Protein AF-A0A4U8UFW4-F1 (afdb_monomer)

Secondary structure (DSSP, 8-state):
-EES-HHHHHHHHHHHT---EEE-TT-S----TT-TTGGGSEEES-HHHHHHHHHHHHH--SPPHHHHHHHHHHHHT--

Solvent-accessible surface area (backbone atoms only — not 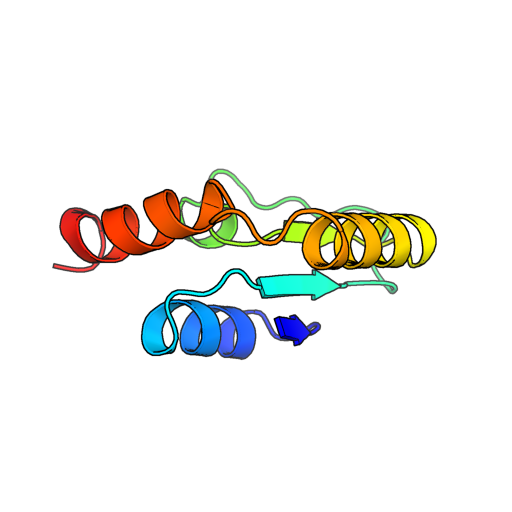comparable to full-atom values): 4752 Å² total; per-residue (Å²): 90,81,43,70,51,64,70,60,40,48,51,49,24,69,75,69,63,42,58,24,37,39,46,42,68,92,46,94,76,86,86,67,79,90,41,70,74,59,69,50,46,46,77,42,46,45,71,71,56,48,52,51,54,51,49,50,48,71,76,50,75,62,84,54,78,46,39,58,50,49,54,46,44,60,67,71,76,73,112

Sequence (79 aa):
MVTDAANTALSFSLFYQQPSIIHLPAFSNIELGGDKLYSLFSFTTSFKELQTEITQILENPTPPPKKEKIANFLQEDLL

Radius of gyration: 12.61 Å; Cα contacts (8 Å, |Δi|>4): 88; chains: 1; bounding box: 37×18×30 Å

Organism: NCBI:txid135569

Mean predicted aligned error: 5.64 Å

Structure (mmCIF, N/CA/C/O backbone):
data_AF-A0A4U8UFW4-F1
#
_entry.id   AF-A0A4U8UFW4-F1
#
loop_
_atom_site.group_PDB
_atom_site.id
_atom_site.type_symbol
_atom_site.label_atom_id
_atom_site.label_alt_id
_atom_site.label_comp_id
_atom_site.label_asym_id
_atom_site.label_entity_id
_atom_site.label_seq_id
_atom_site.pdbx_PDB_ins_code
_atom_site.Cartn_x
_atom_site.Cartn_y
_atom_site.Cartn_z
_atom_site.occupancy
_atom_site.B_iso_or_equiv
_atom_site.auth_seq_id
_atom_site.auth_comp_id
_atom_site.auth_asym_id
_atom_site.auth_atom_id
_atom_site.pdbx_PDB_model_num
ATOM 1 N N . MET A 1 1 ? -3.230 -2.246 4.420 1.00 90.06 1 MET A N 1
ATOM 2 C CA . MET A 1 1 ? -2.615 -3.436 3.776 1.00 90.06 1 MET A CA 1
ATOM 3 C C . MET A 1 1 ? -1.534 -2.979 2.804 1.00 90.06 1 MET A C 1
ATOM 5 O O . MET A 1 1 ? -1.684 -1.894 2.261 1.00 90.06 1 MET A O 1
ATOM 9 N N . VAL A 1 2 ? -0.477 -3.767 2.584 1.00 93.19 2 VAL A N 1
ATOM 10 C CA . VAL A 1 2 ? 0.513 -3.523 1.515 1.00 93.19 2 VAL A CA 1
ATOM 11 C C . VAL A 1 2 ? 0.355 -4.612 0.457 1.00 93.19 2 VAL A C 1
ATOM 13 O O . VAL A 1 2 ? 0.283 -5.786 0.812 1.00 93.19 2 VAL A O 1
ATOM 16 N N . THR A 1 3 ? 0.256 -4.243 -0.817 1.00 94.44 3 THR A N 1
ATOM 17 C CA . THR A 1 3 ? 0.111 -5.189 -1.939 1.00 94.44 3 THR A CA 1
ATOM 18 C C . THR A 1 3 ? 0.563 -4.538 -3.247 1.00 94.44 3 THR A C 1
ATOM 20 O O . THR A 1 3 ? 0.709 -3.327 -3.303 1.00 94.44 3 THR A O 1
ATOM 23 N N . ASP A 1 4 ? 0.772 -5.311 -4.300 1.00 92.06 4 ASP A N 1
ATOM 24 C CA . ASP A 1 4 ? 0.936 -4.852 -5.685 1.00 92.06 4 ASP A CA 1
ATOM 25 C C . ASP A 1 4 ? -0.370 -4.974 -6.500 1.00 92.06 4 ASP A C 1
ATOM 27 O O . ASP A 1 4 ? -0.505 -4.385 -7.572 1.00 92.06 4 ASP A O 1
ATOM 31 N N . ALA A 1 5 ? -1.369 -5.696 -5.980 1.00 91.56 5 ALA A N 1
ATOM 32 C CA . ALA A 1 5 ? -2.631 -5.970 -6.654 1.00 91.56 5 ALA A CA 1
ATOM 33 C C . ALA A 1 5 ? -3.710 -4.926 -6.312 1.00 91.56 5 ALA A C 1
ATOM 35 O O . ALA A 1 5 ? -4.327 -4.961 -5.243 1.00 91.56 5 ALA A O 1
ATOM 36 N N . ALA A 1 6 ? -4.002 -4.030 -7.261 1.00 87.94 6 ALA A N 1
ATOM 37 C CA . ALA A 1 6 ? -4.956 -2.931 -7.075 1.00 87.94 6 ALA A CA 1
ATOM 38 C C . ALA A 1 6 ? -6.381 -3.392 -6.705 1.00 87.94 6 ALA A C 1
ATOM 40 O O . ALA A 1 6 ? -7.001 -2.809 -5.820 1.00 87.94 6 ALA A O 1
ATOM 41 N N . ASN A 1 7 ? -6.892 -4.473 -7.304 1.00 89.62 7 ASN A N 1
ATOM 42 C CA . ASN A 1 7 ? -8.239 -4.980 -6.992 1.00 89.62 7 ASN A CA 1
ATOM 43 C C . ASN A 1 7 ? -8.341 -5.540 -5.566 1.00 89.62 7 ASN A C 1
ATOM 45 O O . ASN A 1 7 ? -9.360 -5.369 -4.891 1.00 89.62 7 ASN A O 1
ATOM 49 N N . THR A 1 8 ? -7.272 -6.180 -5.088 1.00 92.56 8 THR A N 1
ATOM 50 C CA . THR A 1 8 ? -7.174 -6.655 -3.705 1.00 92.56 8 THR A CA 1
ATOM 51 C C . THR A 1 8 ? -7.117 -5.466 -2.753 1.00 92.56 8 THR A C 1
ATOM 53 O O . THR A 1 8 ? -7.852 -5.442 -1.767 1.00 92.56 8 THR A O 1
ATOM 56 N N . ALA A 1 9 ? -6.304 -4.451 -3.077 1.00 91.38 9 ALA A N 1
ATOM 57 C CA . ALA A 1 9 ? -6.227 -3.194 -2.334 1.00 91.38 9 ALA A CA 1
ATOM 58 C C . ALA A 1 9 ? -7.591 -2.509 -2.227 1.00 91.38 9 ALA A C 1
ATOM 60 O O . ALA A 1 9 ? -7.995 -2.132 -1.130 1.00 91.38 9 ALA A O 1
ATOM 61 N N . LEU A 1 10 ? -8.319 -2.399 -3.340 1.00 88.56 10 LEU A N 1
ATOM 62 C CA . LEU A 1 10 ? -9.653 -1.811 -3.381 1.00 88.56 10 LEU A CA 1
ATOM 63 C C . LEU A 1 10 ? -10.622 -2.578 -2.487 1.00 88.56 10 LEU A C 1
ATOM 65 O O . LEU A 1 10 ? -11.226 -1.990 -1.597 1.00 88.56 10 LEU A O 1
ATOM 69 N N . SER A 1 11 ? -10.722 -3.893 -2.683 1.00 89.44 11 SER A N 1
ATOM 70 C CA . SER A 1 11 ? -11.632 -4.739 -1.908 1.00 89.44 11 SER A CA 1
ATOM 71 C C . SER A 1 11 ? -11.345 -4.617 -0.413 1.00 89.44 11 SER A C 1
ATOM 73 O O . SER A 1 11 ? -12.247 -4.335 0.370 1.00 89.44 11 SER A O 1
ATOM 75 N N . PHE A 1 12 ? -10.078 -4.739 -0.009 1.00 90.81 12 PHE A N 1
ATOM 76 C CA . PHE A 1 12 ? -9.676 -4.568 1.386 1.00 90.81 12 PHE A CA 1
ATOM 77 C C . PHE A 1 12 ? -10.070 -3.191 1.929 1.00 90.81 12 PHE A C 1
ATOM 79 O O . PHE A 1 12 ? -10.651 -3.103 3.012 1.00 90.81 12 PHE A O 1
ATOM 86 N N . SER A 1 13 ? -9.779 -2.125 1.178 1.00 87.50 13 SER A N 1
ATOM 87 C CA . SER A 1 13 ? -10.075 -0.762 1.609 1.00 87.50 13 SER A CA 1
ATOM 88 C C . SER A 1 13 ? -11.572 -0.530 1.803 1.00 87.50 13 SER A C 1
ATOM 90 O O . SER A 1 13 ? -11.958 0.053 2.815 1.00 87.50 13 SER A O 1
ATOM 92 N N . LEU A 1 14 ? -12.412 -1.036 0.896 1.00 86.62 14 LEU A N 1
ATOM 93 C CA . LEU A 1 14 ? -13.870 -0.903 0.978 1.00 86.62 14 LEU A CA 1
ATOM 94 C C . LEU A 1 14 ? -14.471 -1.750 2.111 1.00 86.62 14 LEU A C 1
ATOM 96 O O . LEU A 1 14 ? -15.304 -1.255 2.867 1.00 86.62 14 LEU A O 1
ATOM 100 N N . PHE A 1 15 ? -14.040 -3.007 2.269 1.00 87.75 15 PHE A N 1
ATOM 101 C CA . PHE A 1 15 ? -14.589 -3.903 3.295 1.00 87.75 15 PHE A CA 1
ATOM 102 C C . PHE A 1 15 ? -14.183 -3.502 4.713 1.00 87.75 15 PHE A C 1
ATOM 104 O O . PHE A 1 15 ? -15.008 -3.531 5.624 1.00 87.75 15 PHE A O 1
ATOM 111 N N . TYR A 1 16 ? -12.916 -3.136 4.917 1.00 87.31 16 TYR A N 1
ATOM 112 C CA . TYR A 1 16 ? -12.379 -2.870 6.253 1.00 87.31 16 TYR A CA 1
ATOM 113 C C . TYR A 1 16 ? -12.324 -1.385 6.613 1.00 87.31 16 TYR A C 1
ATOM 115 O O . TYR A 1 16 ? -11.989 -1.057 7.754 1.00 87.31 16 TYR A O 1
ATOM 123 N N . GLN A 1 17 ? -12.637 -0.484 5.673 1.00 83.69 17 GLN A N 1
ATOM 124 C CA . GLN A 1 17 ? -12.531 0.968 5.866 1.00 83.69 17 GLN A CA 1
ATOM 125 C C . GLN A 1 17 ? -11.115 1.382 6.312 1.00 83.69 17 GLN A C 1
ATOM 127 O O . GLN A 1 17 ? -10.923 2.215 7.201 1.00 83.69 17 GLN A O 1
ATOM 132 N N . GLN A 1 18 ? -10.094 0.740 5.740 1.00 84.31 18 GLN A N 1
ATOM 133 C CA . GLN A 1 18 ? -8.683 0.988 6.049 1.00 84.31 18 GLN A CA 1
ATOM 134 C C . GLN A 1 18 ? -7.916 1.321 4.770 1.00 84.31 18 GLN A C 1
ATOM 136 O O . GLN A 1 18 ? -8.199 0.740 3.729 1.00 84.31 18 GLN A O 1
ATOM 141 N N . PRO A 1 19 ? -6.899 2.194 4.817 1.00 82.88 19 PRO A N 1
ATOM 142 C CA . PRO A 1 19 ? -6.090 2.469 3.640 1.00 8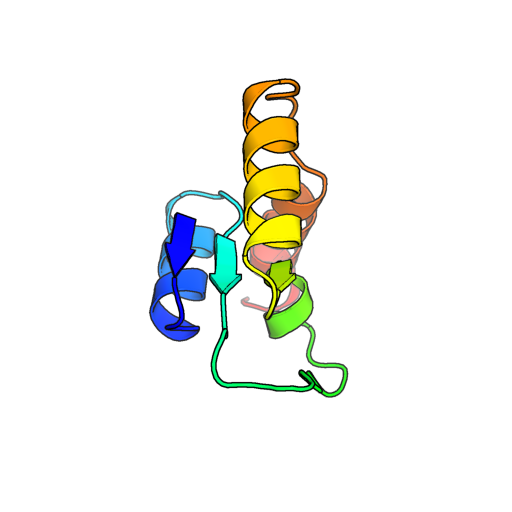2.88 19 PRO A CA 1
ATOM 143 C C . PRO A 1 19 ? -5.230 1.267 3.225 1.00 82.88 19 PRO A C 1
ATOM 145 O O . PRO A 1 19 ? -4.816 0.423 4.036 1.00 82.88 19 PRO A O 1
ATOM 148 N N . SER A 1 20 ? -4.894 1.255 1.938 1.00 90.00 20 SER A N 1
ATOM 149 C CA . SER A 1 20 ? -3.940 0.322 1.346 1.00 90.00 20 SER A CA 1
ATOM 150 C C . SER A 1 20 ? -2.798 1.075 0.666 1.00 90.00 20 SER A C 1
ATOM 152 O O . SER A 1 20 ? -3.007 2.139 0.078 1.00 90.00 20 SER A O 1
ATOM 154 N N . ILE A 1 21 ? -1.596 0.510 0.757 1.00 91.69 21 ILE A N 1
ATOM 155 C CA . ILE A 1 21 ? -0.399 0.969 0.057 1.00 91.69 21 ILE A CA 1
ATOM 156 C C . ILE A 1 21 ? -0.155 -0.001 -1.097 1.00 91.69 21 ILE A C 1
ATOM 158 O O . ILE A 1 21 ? 0.002 -1.205 -0.878 1.00 91.69 21 ILE A O 1
ATOM 162 N N . ILE A 1 22 ? -0.145 0.529 -2.314 1.00 93.00 22 ILE A N 1
ATOM 163 C CA . ILE A 1 22 ? 0.195 -0.198 -3.528 1.00 93.00 22 ILE A CA 1
ATOM 164 C C . ILE A 1 22 ? 1.701 -0.038 -3.769 1.00 93.00 22 ILE A C 1
ATOM 166 O O . ILE A 1 22 ? 2.178 1.052 -4.089 1.00 93.00 22 ILE A O 1
ATOM 170 N N . HIS A 1 23 ? 2.461 -1.115 -3.573 1.00 94.50 23 HIS A N 1
ATOM 171 C CA . HIS A 1 23 ? 3.909 -1.121 -3.753 1.00 94.50 23 HIS A CA 1
ATOM 172 C C . HIS A 1 23 ? 4.293 -1.778 -5.082 1.00 94.50 23 HIS A C 1
ATOM 174 O O . HIS A 1 23 ? 4.028 -2.958 -5.292 1.00 94.50 23 HIS A O 1
ATOM 180 N N . LEU A 1 24 ? 4.931 -1.014 -5.972 1.00 93.25 24 LEU A N 1
ATOM 181 C CA . LEU A 1 24 ? 5.251 -1.425 -7.343 1.00 93.25 24 LEU A CA 1
ATOM 182 C C . LEU A 1 24 ? 6.759 -1.280 -7.625 1.00 93.25 24 LEU A C 1
ATOM 184 O O . LEU A 1 24 ? 7.162 -0.393 -8.375 1.00 93.25 24 LEU A O 1
ATOM 188 N N . PRO A 1 25 ? 7.623 -2.133 -7.046 1.00 91.69 25 PRO A N 1
ATOM 189 C CA . PRO A 1 25 ? 9.080 -1.957 -7.105 1.00 91.69 25 PRO A CA 1
ATOM 190 C C . PRO A 1 25 ? 9.684 -2.143 -8.504 1.00 91.69 25 PRO A C 1
ATOM 192 O O . PRO A 1 25 ? 10.801 -1.704 -8.757 1.00 91.69 25 PRO A O 1
ATOM 195 N N . ALA A 1 26 ? 8.958 -2.792 -9.419 1.00 90.94 26 ALA A N 1
ATOM 196 C CA . ALA A 1 26 ? 9.382 -2.976 -10.806 1.00 90.94 26 ALA A CA 1
ATOM 197 C C . ALA A 1 26 ? 9.128 -1.743 -11.697 1.00 90.94 26 ALA A C 1
ATOM 199 O O . ALA A 1 26 ? 9.552 -1.726 -12.851 1.00 90.94 26 ALA A O 1
ATOM 200 N N . PHE A 1 27 ? 8.429 -0.725 -11.186 1.00 88.19 27 PHE A N 1
ATOM 201 C CA . PHE A 1 27 ? 8.060 0.472 -11.935 1.00 88.19 27 PHE A CA 1
ATOM 202 C C . PHE A 1 27 ? 8.977 1.639 -11.568 1.00 88.19 27 PHE A C 1
ATOM 204 O O . PHE A 1 27 ? 9.347 1.822 -10.411 1.00 88.19 27 PHE A O 1
ATOM 211 N N . SER A 1 28 ? 9.330 2.457 -12.559 1.00 82.38 28 SER A N 1
ATOM 212 C CA . SER A 1 28 ? 10.118 3.678 -12.357 1.00 82.38 28 SER A CA 1
ATOM 213 C C . SER A 1 28 ? 9.247 4.905 -12.081 1.00 82.38 28 SER A C 1
ATOM 215 O O . SER A 1 28 ? 9.673 5.801 -11.358 1.00 82.38 28 SER A O 1
ATOM 217 N N . ASN A 1 29 ? 8.031 4.938 -12.630 1.00 79.69 29 ASN A N 1
ATOM 218 C CA . ASN A 1 29 ? 7.034 5.979 -12.404 1.00 79.69 29 ASN A CA 1
ATOM 219 C C . ASN A 1 29 ? 5.622 5.372 -12.427 1.00 79.69 29 ASN A C 1
ATOM 221 O O . ASN A 1 29 ? 5.398 4.347 -13.073 1.00 79.69 29 ASN A O 1
ATOM 225 N N . ILE A 1 30 ? 4.680 6.008 -11.730 1.00 78.62 30 ILE A N 1
ATOM 226 C CA . ILE A 1 30 ? 3.276 5.596 -11.665 1.00 78.62 30 ILE A CA 1
ATOM 227 C C . ILE A 1 30 ? 2.415 6.792 -12.083 1.00 78.62 30 ILE A C 1
ATOM 229 O O . ILE A 1 30 ? 2.294 7.770 -11.348 1.00 78.62 30 ILE A O 1
ATOM 233 N N . GLU A 1 31 ? 1.791 6.706 -13.257 1.00 79.75 31 GLU A N 1
ATOM 234 C CA . GLU A 1 31 ? 0.838 7.707 -13.743 1.00 79.75 31 GLU A CA 1
ATOM 235 C C . GLU A 1 31 ? -0.589 7.183 -13.578 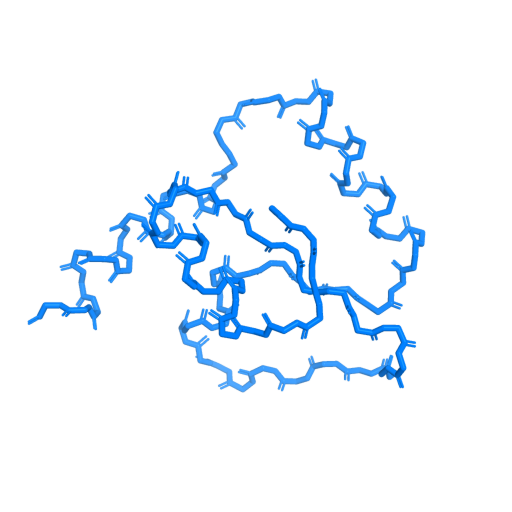1.00 79.75 31 GLU A C 1
ATOM 237 O O . GLU A 1 31 ? -1.016 6.260 -14.265 1.00 79.75 31 GLU A O 1
ATOM 242 N N . LEU A 1 32 ? -1.331 7.771 -12.639 1.00 74.88 32 LEU A N 1
ATOM 243 C CA . LEU A 1 32 ? -2.669 7.309 -12.242 1.00 74.88 32 LEU A CA 1
ATOM 244 C C . LEU A 1 32 ? -3.807 8.069 -12.936 1.00 74.88 32 LEU A C 1
ATOM 246 O O . LEU A 1 32 ? -4.966 7.882 -12.585 1.00 74.88 32 LEU A O 1
ATOM 250 N N . GLY A 1 33 ? -3.474 8.951 -13.884 1.00 67.56 33 GLY A N 1
ATOM 251 C CA . GLY A 1 33 ? -4.421 9.610 -14.783 1.00 67.56 33 GLY A CA 1
ATOM 252 C C . GLY A 1 33 ? -5.716 10.094 -14.127 1.00 67.56 33 GLY A C 1
ATOM 253 O O . GLY A 1 33 ? -6.769 9.605 -14.489 1.00 67.56 33 GLY A O 1
ATOM 254 N N . GLY A 1 34 ? -5.659 11.017 -13.160 1.00 68.62 34 GLY A N 1
ATOM 255 C CA . GLY A 1 34 ? -6.833 11.723 -12.607 1.00 68.62 34 GLY A CA 1
ATOM 256 C C . GLY A 1 34 ? -7.972 10.872 -12.017 1.00 68.62 34 GLY A C 1
ATOM 257 O O . GLY A 1 34 ? -8.985 11.439 -11.611 1.00 68.62 34 GLY A O 1
ATOM 258 N N . ASP A 1 35 ? -7.834 9.549 -11.963 1.00 77.25 35 ASP A N 1
ATOM 259 C CA . ASP A 1 35 ? -8.903 8.649 -11.556 1.00 77.25 35 ASP A CA 1
ATOM 260 C C . ASP A 1 35 ? -9.130 8.761 -10.044 1.00 77.25 35 ASP A C 1
ATOM 262 O O . AS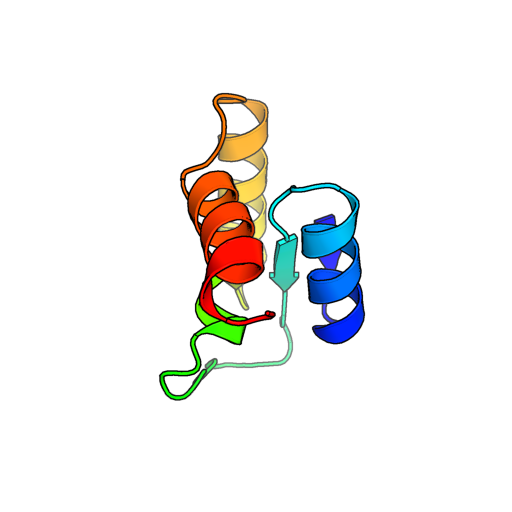P A 1 35 ? -8.218 8.573 -9.224 1.00 77.25 35 ASP A O 1
ATOM 266 N N . LYS A 1 36 ? -10.375 9.063 -9.668 1.00 75.25 36 LYS A N 1
ATOM 267 C CA . LYS A 1 36 ? -10.786 9.154 -8.267 1.00 75.25 36 LYS A CA 1
ATOM 268 C C . LYS A 1 36 ? -10.551 7.841 -7.522 1.00 75.25 36 LYS A C 1
ATOM 270 O O . LYS A 1 36 ? -10.192 7.890 -6.345 1.00 75.25 36 LYS A O 1
ATOM 275 N N . LEU A 1 37 ? -10.681 6.692 -8.187 1.00 77.62 37 LEU A N 1
ATOM 276 C CA . LEU A 1 37 ? -10.472 5.377 -7.581 1.00 77.62 37 LEU A CA 1
ATOM 277 C C . LEU A 1 37 ? -9.039 5.235 -7.057 1.00 77.62 37 LEU A C 1
ATOM 279 O O . LEU A 1 37 ? -8.821 4.805 -5.924 1.00 77.62 37 LEU A O 1
ATOM 283 N N . TYR A 1 38 ? -8.048 5.654 -7.846 1.00 77.19 38 TYR A N 1
ATOM 284 C CA . TYR A 1 38 ? -6.649 5.574 -7.434 1.00 77.19 38 TYR A CA 1
ATOM 285 C C . TYR A 1 38 ? -6.307 6.569 -6.319 1.00 77.19 38 TYR A C 1
ATOM 287 O O . TYR A 1 38 ? -5.393 6.320 -5.536 1.00 77.19 38 TYR A O 1
ATOM 295 N N . SER A 1 39 ? -7.081 7.645 -6.149 1.00 78.94 39 SER A N 1
ATOM 296 C CA . SER A 1 39 ? -6.891 8.590 -5.037 1.00 78.94 39 SER A CA 1
ATOM 297 C C . SER A 1 39 ? -7.108 7.973 -3.641 1.00 78.94 39 SER A C 1
ATOM 299 O O . SER A 1 39 ? -6.690 8.561 -2.634 1.00 78.94 39 SER A O 1
ATOM 301 N N . LEU A 1 40 ? -7.720 6.782 -3.576 1.00 80.56 40 LEU A N 1
ATOM 302 C CA . LEU A 1 40 ? -7.949 6.011 -2.350 1.00 80.56 40 LEU A CA 1
ATOM 303 C C . LEU A 1 40 ? -6.687 5.319 -1.820 1.00 80.56 40 LEU A C 1
ATOM 305 O O . LEU A 1 40 ? -6.629 4.960 -0.640 1.00 80.56 40 LEU A O 1
ATOM 309 N N . PHE A 1 41 ? -5.670 5.133 -2.661 1.00 85.81 41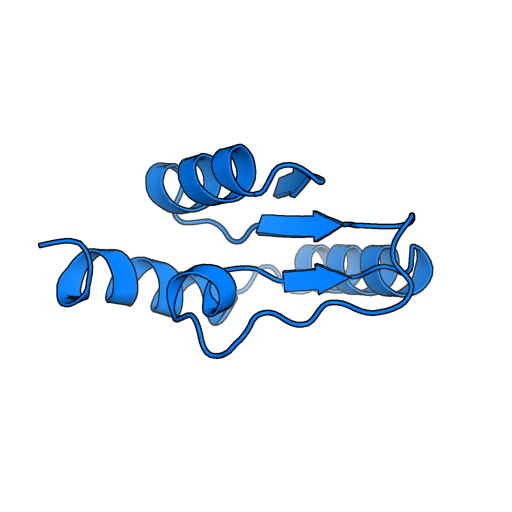 PHE A N 1
ATOM 310 C CA . PHE A 1 41 ? -4.471 4.374 -2.312 1.00 85.81 41 PHE A CA 1
ATOM 311 C C . PHE A 1 41 ? -3.263 5.281 -2.065 1.00 85.81 41 PHE A C 1
ATOM 313 O O . PHE A 1 41 ? -3.219 6.451 -2.456 1.00 85.81 41 PHE A O 1
ATOM 320 N N . SER A 1 42 ? -2.272 4.770 -1.339 1.00 88.12 42 SER A N 1
ATOM 321 C CA . SER A 1 42 ? -0.888 5.256 -1.457 1.00 88.12 42 SER A CA 1
ATOM 322 C C . SER A 1 42 ? -0.189 4.440 -2.527 1.00 88.12 42 SER A C 1
ATOM 324 O O . SER A 1 42 ? -0.469 3.252 -2.651 1.00 88.12 42 SER A O 1
ATOM 326 N N . PHE A 1 43 ? 0.738 5.048 -3.255 1.00 89.00 43 PHE A N 1
ATOM 327 C CA . PHE A 1 43 ? 1.574 4.341 -4.214 1.00 89.00 43 PHE A CA 1
ATOM 328 C C . PHE A 1 43 ? 3.032 4.621 -3.906 1.00 89.00 43 PHE A C 1
ATOM 330 O O . PHE A 1 43 ? 3.397 5.765 -3.647 1.00 89.00 43 PHE A O 1
ATOM 337 N N . THR A 1 44 ? 3.863 3.588 -3.964 1.00 91.19 44 THR A N 1
ATOM 338 C CA . THR A 1 44 ? 5.311 3.763 -3.887 1.00 91.19 44 THR A CA 1
ATOM 339 C C . THR A 1 44 ? 6.031 2.683 -4.675 1.00 91.19 44 THR A C 1
ATOM 341 O O . THR A 1 44 ? 5.667 1.507 -4.650 1.00 91.19 44 THR A O 1
ATOM 344 N N . THR A 1 45 ? 7.089 3.075 -5.368 1.00 93.25 45 THR A N 1
ATOM 345 C CA . THR A 1 45 ? 8.022 2.157 -6.031 1.00 93.25 45 THR A CA 1
ATOM 346 C C . THR A 1 45 ? 9.242 1.869 -5.147 1.00 93.25 45 THR A C 1
ATOM 348 O O . THR A 1 45 ? 9.995 0.933 -5.401 1.00 93.25 45 THR A O 1
ATOM 351 N N . SER A 1 46 ? 9.429 2.624 -4.058 1.00 93.25 46 SER A N 1
ATOM 352 C CA . SER A 1 46 ? 10.626 2.608 -3.218 1.00 93.25 46 SER A CA 1
ATOM 353 C C . SER A 1 46 ? 10.393 1.887 -1.894 1.00 93.25 46 SER A C 1
ATOM 355 O O . SER A 1 46 ? 9.536 2.262 -1.096 1.00 93.25 46 SER A O 1
ATOM 357 N N . PHE A 1 47 ? 11.236 0.897 -1.590 1.00 92.56 47 PHE A N 1
ATOM 358 C CA . PHE A 1 47 ? 11.222 0.231 -0.281 1.00 92.56 47 PHE A CA 1
ATOM 359 C C . PHE A 1 47 ? 11.501 1.191 0.882 1.00 92.56 47 PHE A C 1
ATOM 361 O O . PHE A 1 47 ? 10.951 1.023 1.969 1.00 92.56 47 PHE A O 1
ATOM 368 N N . LYS A 1 48 ? 12.333 2.215 0.663 1.00 94.62 48 LYS A N 1
ATOM 369 C CA . LYS A 1 48 ? 12.658 3.213 1.691 1.00 94.62 48 LYS A CA 1
ATOM 370 C C . LYS A 1 48 ? 11.440 4.070 2.044 1.00 94.62 48 LYS A C 1
ATOM 372 O O . LYS A 1 48 ? 11.201 4.359 3.216 1.00 94.62 48 LYS A O 1
ATOM 377 N N . GLU A 1 49 ? 10.681 4.481 1.034 1.00 92.31 49 GLU A N 1
ATOM 378 C CA . GLU A 1 49 ? 9.439 5.233 1.227 1.00 92.31 49 GLU A CA 1
ATOM 379 C C . GLU A 1 49 ? 8.381 4.360 1.893 1.00 92.31 49 GLU A C 1
ATOM 381 O O . GLU A 1 49 ? 7.793 4.784 2.884 1.00 92.31 49 GLU A O 1
ATOM 386 N N . LEU A 1 50 ? 8.226 3.113 1.432 1.00 92.75 50 LEU A N 1
ATOM 387 C CA . LEU A 1 50 ? 7.325 2.140 2.046 1.00 92.75 50 LEU A CA 1
ATOM 388 C C . LEU A 1 50 ? 7.618 1.954 3.540 1.00 92.75 50 LEU A C 1
ATOM 390 O O . LEU A 1 50 ? 6.704 2.010 4.359 1.00 92.75 50 LEU A O 1
ATOM 394 N N . GLN A 1 51 ? 8.888 1.760 3.910 1.00 93.38 51 GLN A N 1
ATOM 395 C CA . GLN A 1 51 ? 9.286 1.619 5.311 1.00 93.38 51 GLN A CA 1
ATOM 396 C C . GLN A 1 51 ? 8.931 2.870 6.120 1.00 93.38 51 GLN A C 1
ATOM 398 O O . GLN A 1 51 ? 8.417 2.759 7.229 1.00 93.38 51 GLN A O 1
ATOM 403 N N . THR A 1 52 ? 9.178 4.052 5.555 1.00 91.81 52 THR A N 1
ATOM 404 C CA . THR A 1 52 ? 8.874 5.331 6.206 1.00 91.81 52 THR A CA 1
ATOM 405 C C . THR A 1 52 ? 7.373 5.480 6.452 1.00 91.81 52 THR A C 1
ATOM 407 O O . THR A 1 52 ? 6.967 5.831 7.558 1.00 91.81 52 THR A O 1
ATOM 410 N N . GLU A 1 53 ? 6.545 5.165 5.454 1.00 88.31 53 GLU A N 1
ATOM 411 C CA . GLU A 1 53 ? 5.086 5.246 5.556 1.00 88.31 53 GLU A CA 1
ATOM 412 C C . GLU A 1 53 ? 4.534 4.248 6.586 1.00 88.31 53 GLU A C 1
ATOM 414 O O . GLU A 1 53 ? 3.700 4.611 7.415 1.00 88.31 53 GLU A O 1
ATOM 419 N N . ILE A 1 54 ? 5.046 3.013 6.605 1.00 88.06 54 ILE A N 1
ATOM 420 C CA . ILE A 1 54 ? 4.665 2.008 7.610 1.00 88.06 54 ILE A CA 1
ATOM 421 C C . ILE A 1 54 ? 5.018 2.489 9.019 1.00 88.06 54 ILE A C 1
ATOM 423 O O . ILE A 1 54 ? 4.166 2.432 9.905 1.00 88.06 54 ILE A O 1
ATOM 427 N N . THR A 1 55 ? 6.238 2.986 9.237 1.00 90.00 55 THR A N 1
ATOM 428 C CA . THR A 1 55 ? 6.658 3.502 10.548 1.00 90.00 55 THR A CA 1
ATOM 429 C C . THR A 1 55 ? 5.761 4.651 11.004 1.00 90.00 55 THR A C 1
ATOM 431 O O . THR A 1 55 ? 5.280 4.630 12.132 1.00 90.00 55 THR A O 1
ATOM 434 N N . GLN A 1 56 ? 5.446 5.601 10.118 1.00 86.25 56 GLN A N 1
ATOM 435 C CA . GLN A 1 56 ? 4.548 6.715 10.438 1.00 86.25 56 GLN A CA 1
ATOM 436 C C . GLN A 1 56 ? 3.146 6.247 10.848 1.00 86.25 56 GLN A C 1
ATOM 438 O O . GLN A 1 56 ? 2.581 6.793 11.795 1.00 86.25 56 GLN A O 1
ATOM 443 N N . ILE A 1 57 ? 2.594 5.237 10.169 1.00 81.12 57 ILE A N 1
ATOM 444 C CA . ILE A 1 57 ? 1.287 4.650 10.510 1.00 81.12 57 ILE A CA 1
ATOM 445 C C . ILE A 1 57 ? 1.328 3.975 11.886 1.00 81.12 57 ILE A C 1
ATOM 447 O O . ILE A 1 57 ? 0.369 4.080 12.650 1.00 81.12 57 ILE A O 1
ATOM 451 N N . LEU A 1 58 ? 2.419 3.273 12.203 1.00 84.50 58 LEU A N 1
ATOM 452 C CA . LEU A 1 58 ? 2.583 2.586 13.487 1.00 84.50 58 LEU A CA 1
ATOM 453 C C . LEU A 1 58 ? 2.777 3.570 14.649 1.00 84.50 58 LEU A C 1
ATOM 455 O O . LEU A 1 58 ? 2.260 3.331 15.737 1.00 84.50 58 LEU A O 1
ATOM 459 N N . GLU A 1 59 ? 3.497 4.667 14.420 1.00 87.44 59 GLU A N 1
ATOM 460 C CA . GLU A 1 59 ? 3.773 5.692 15.432 1.00 87.44 59 GLU A CA 1
ATOM 461 C C . GLU A 1 59 ? 2.587 6.643 15.658 1.00 87.44 59 GLU A C 1
ATOM 463 O O . GLU A 1 59 ? 2.388 7.112 16.777 1.00 87.44 59 GLU A O 1
ATOM 468 N N . ASN A 1 60 ? 1.770 6.902 14.629 1.00 78.69 60 ASN A N 1
ATOM 469 C CA . ASN A 1 60 ? 0.609 7.795 14.696 1.00 78.69 60 ASN A CA 1
ATOM 470 C C . ASN A 1 60 ? -0.674 7.081 14.227 1.00 78.69 60 ASN A C 1
ATOM 472 O O . ASN A 1 60 ? -1.121 7.289 13.097 1.00 78.69 60 ASN A O 1
ATOM 476 N N . PRO A 1 61 ? -1.316 6.274 15.092 1.00 65.06 61 PRO A N 1
ATOM 477 C CA . PRO A 1 61 ? -2.479 5.456 14.732 1.00 65.06 61 PRO A CA 1
ATOM 478 C C . PRO A 1 61 ? -3.782 6.251 14.527 1.00 65.06 61 PRO A C 1
ATOM 480 O O . PRO A 1 61 ? -4.838 5.656 14.284 1.00 65.06 61 PRO A O 1
ATOM 483 N N . THR A 1 62 ? -3.741 7.582 14.642 1.00 60.84 62 THR A N 1
ATOM 484 C CA . THR A 1 62 ? -4.867 8.483 14.368 1.00 60.84 62 THR A CA 1
ATOM 485 C C . THR A 1 62 ? -5.451 8.165 12.987 1.00 60.84 62 THR A C 1
ATOM 487 O O . THR A 1 62 ? -4.683 7.849 12.075 1.00 60.84 62 THR A O 1
ATOM 490 N N . PRO A 1 63 ? -6.786 8.204 12.795 1.00 57.06 63 PRO A N 1
ATOM 491 C CA . PRO A 1 63 ? -7.394 7.803 11.533 1.00 57.06 63 PRO A CA 1
ATOM 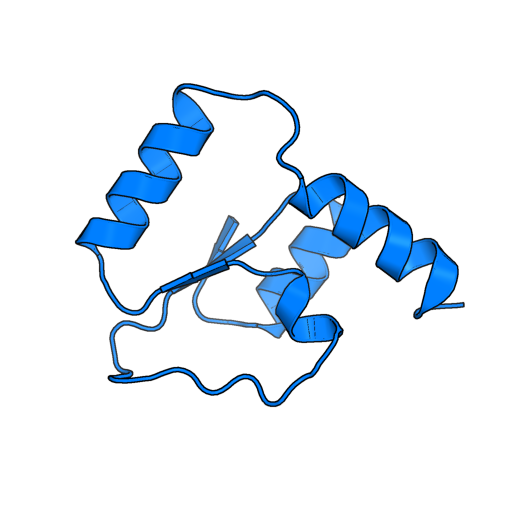492 C C . PRO A 1 63 ? -6.739 8.582 10.387 1.00 57.06 63 PRO A C 1
ATOM 494 O O . PRO A 1 63 ? -6.793 9.812 10.392 1.00 57.06 63 PRO A O 1
ATOM 497 N N . PRO A 1 64 ? -6.077 7.912 9.428 1.00 60.62 64 PRO A N 1
ATOM 498 C CA . PRO A 1 64 ? -5.431 8.634 8.352 1.00 60.62 64 PRO A CA 1
ATOM 499 C C . PRO A 1 64 ? -6.510 9.343 7.522 1.00 60.62 64 PRO A C 1
ATOM 501 O O . PRO A 1 64 ? -7.584 8.767 7.326 1.00 60.62 64 PRO A O 1
ATOM 504 N N . PRO A 1 65 ? -6.226 10.526 6.951 1.00 61.94 65 PRO A N 1
ATOM 505 C CA . PRO A 1 65 ? -7.168 11.287 6.114 1.00 61.94 65 PRO A CA 1
ATOM 506 C C . PRO A 1 65 ? -7.739 10.476 4.934 1.00 61.94 65 PRO A C 1
ATOM 508 O O . PRO A 1 65 ? -8.755 10.822 4.340 1.00 61.94 65 PRO A O 1
ATO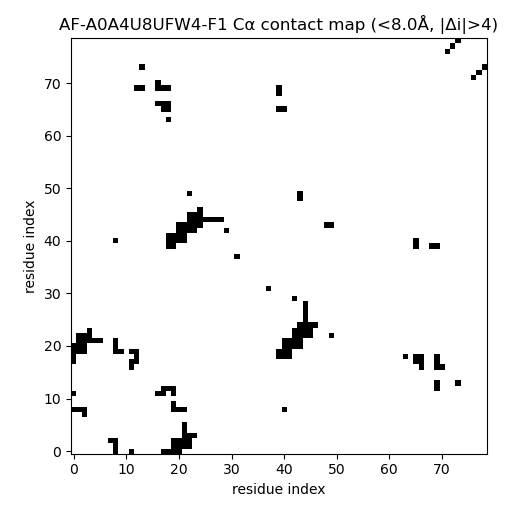M 511 N N . LYS A 1 66 ? -7.111 9.345 4.593 1.00 69.06 66 LYS A N 1
ATOM 512 C CA . LYS A 1 66 ? -7.597 8.401 3.582 1.00 69.06 66 LYS A CA 1
ATOM 513 C C . LYS A 1 66 ? -8.841 7.614 4.006 1.00 69.06 66 LYS A C 1
ATOM 515 O O . LYS A 1 66 ? -9.572 7.173 3.130 1.00 69.06 66 LYS A O 1
ATOM 520 N N . LYS A 1 67 ? -9.122 7.460 5.304 1.00 71.69 67 LYS A N 1
ATOM 521 C CA . LYS A 1 67 ? -10.368 6.828 5.775 1.00 71.69 67 LYS A CA 1
ATOM 522 C C . LYS A 1 67 ? -11.594 7.663 5.421 1.00 71.69 67 LYS A C 1
ATOM 524 O O . LYS A 1 67 ? -12.579 7.110 4.952 1.00 71.69 67 LYS A O 1
ATOM 529 N N . GLU A 1 68 ? -11.496 8.983 5.570 1.00 76.06 68 GLU A N 1
ATOM 530 C CA . GLU A 1 68 ? -12.550 9.915 5.152 1.00 76.06 68 GLU A CA 1
ATOM 531 C C . GLU A 1 68 ? -12.776 9.843 3.639 1.00 76.06 68 GLU A C 1
ATOM 533 O O . GLU A 1 68 ? -13.911 9.753 3.189 1.00 76.06 68 GLU A O 1
ATOM 538 N N . LYS A 1 69 ? -11.701 9.763 2.843 1.00 75.06 69 LYS A N 1
ATOM 539 C CA . LYS A 1 69 ? -11.815 9.580 1.386 1.00 75.06 69 LYS A CA 1
ATOM 540 C C . LYS A 1 69 ? -12.516 8.279 0.991 1.00 75.06 69 LYS A C 1
ATOM 542 O O . LYS A 1 69 ? -13.323 8.297 0.071 1.00 75.06 69 LYS A O 1
ATOM 547 N N . ILE A 1 70 ? -12.222 7.168 1.671 1.00 78.56 70 ILE A N 1
ATOM 548 C CA . ILE A 1 70 ? -12.885 5.877 1.417 1.00 78.56 70 ILE A CA 1
ATOM 549 C C . ILE A 1 70 ? -14.376 5.965 1.768 1.00 78.56 70 ILE A C 1
ATOM 551 O O . ILE A 1 70 ? -15.212 5.515 0.986 1.00 78.56 70 ILE A O 1
ATOM 555 N N . ALA A 1 71 ? -14.714 6.581 2.904 1.00 77.75 71 ALA A N 1
ATOM 556 C CA . ALA A 1 71 ? -16.101 6.784 3.308 1.00 77.75 71 ALA A CA 1
ATOM 557 C C . ALA A 1 71 ? -16.869 7.666 2.307 1.00 77.75 71 ALA A C 1
ATOM 559 O O . ALA A 1 71 ? -17.976 7.306 1.914 1.00 77.75 71 ALA A O 1
ATOM 560 N N . ASN A 1 72 ? -16.265 8.762 1.839 1.00 81.19 72 ASN A N 1
ATOM 561 C CA . ASN A 1 72 ? -16.872 9.642 0.838 1.00 81.19 72 ASN A CA 1
ATOM 562 C C . ASN A 1 72 ? -17.056 8.926 -0.505 1.00 81.19 72 ASN A C 1
ATOM 564 O O . ASN A 1 72 ? -18.126 9.007 -1.095 1.00 81.19 72 ASN A O 1
ATOM 568 N N . PHE A 1 73 ? -16.062 8.156 -0.958 1.00 80.50 73 PHE A N 1
ATOM 569 C CA . PHE A 1 73 ? -16.172 7.373 -2.193 1.00 80.50 73 PHE A CA 1
ATOM 570 C C . PHE A 1 73 ? -17.337 6.373 -2.147 1.00 80.50 73 PHE A C 1
ATOM 572 O O . PHE A 1 73 ? -18.079 6.238 -3.116 1.00 80.50 73 PHE A O 1
ATOM 579 N N . LEU A 1 74 ? -17.544 5.711 -1.005 1.00 77.75 74 LEU A N 1
ATOM 580 C CA . LEU A 1 74 ? -18.682 4.810 -0.802 1.00 77.75 74 LEU A CA 1
ATOM 581 C C . LEU A 1 74 ? -20.040 5.522 -0.838 1.00 77.75 74 LEU A C 1
ATOM 583 O O . LEU A 1 74 ? -21.030 4.897 -1.206 1.00 77.75 74 LEU A O 1
ATOM 587 N N . GLN A 1 75 ? -20.096 6.788 -0.425 1.00 77.56 75 GLN A N 1
ATOM 588 C CA . GLN A 1 75 ? -21.334 7.567 -0.362 1.00 77.56 75 GLN A CA 1
ATOM 589 C C . GLN A 1 75 ? -21.666 8.281 -1.677 1.00 77.56 75 GLN A C 1
ATOM 591 O O . GLN A 1 75 ? -22.843 8.414 -1.996 1.00 77.56 75 GLN A O 1
ATOM 596 N N . GLU A 1 76 ? -20.657 8.751 -2.413 1.00 76.19 76 GLU A N 1
ATOM 597 C CA . GLU A 1 76 ? -20.836 9.670 -3.546 1.00 76.19 76 GLU A CA 1
ATOM 598 C C . GLU A 1 76 ? -20.612 9.031 -4.923 1.00 76.19 76 GL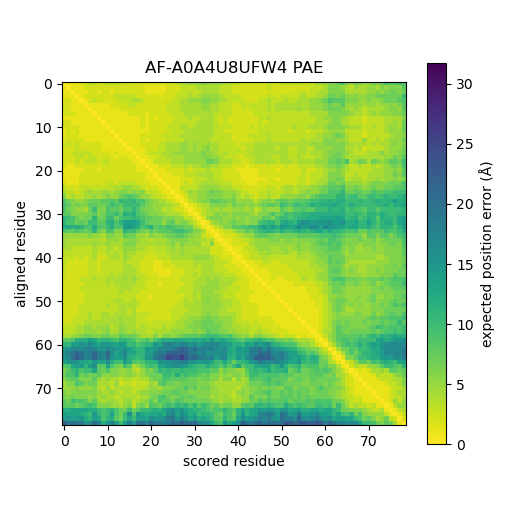U A C 1
ATOM 600 O O . GLU A 1 76 ? -21.227 9.472 -5.888 1.00 76.19 76 GLU A O 1
ATOM 605 N N . ASP A 1 77 ? -19.720 8.040 -5.038 1.00 67.00 77 ASP A N 1
ATOM 606 C CA . ASP A 1 77 ? -19.269 7.519 -6.340 1.00 67.00 77 ASP A CA 1
ATOM 607 C C . ASP A 1 7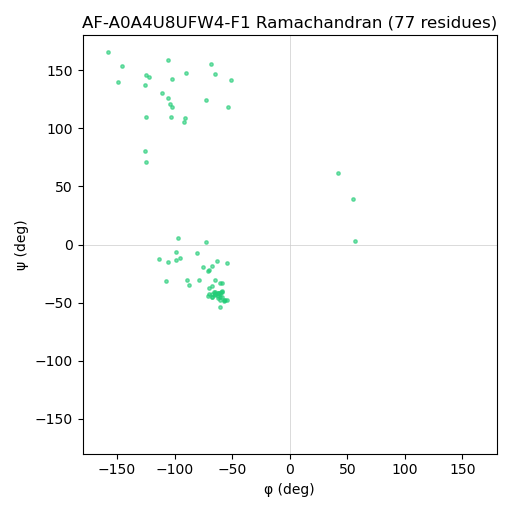7 ? -19.711 6.054 -6.598 1.00 67.00 77 ASP A C 1
ATOM 609 O O . ASP A 1 77 ? -19.598 5.572 -7.726 1.00 67.00 77 ASP A O 1
ATOM 613 N N . LEU A 1 78 ? -20.199 5.328 -5.580 1.00 66.25 78 LEU A N 1
ATOM 614 C CA . LEU A 1 78 ? -20.620 3.914 -5.676 1.00 66.25 78 LEU A CA 1
ATOM 615 C C . LEU A 1 78 ? -22.148 3.690 -5.675 1.00 66.25 78 LEU A C 1
ATOM 617 O O . LEU A 1 78 ? -22.580 2.587 -6.019 1.00 66.25 78 LEU A O 1
ATOM 621 N N . LEU A 1 79 ? -22.939 4.696 -5.280 1.00 53.50 79 LEU A N 1
ATOM 622 C CA . LEU A 1 79 ? -24.414 4.700 -5.265 1.00 53.50 79 LEU A CA 1
ATOM 623 C C . LEU A 1 79 ? -24.970 5.507 -6.442 1.00 53.50 79 LEU A C 1
ATOM 625 O O . LEU A 1 79 ? -26.012 5.077 -6.986 1.00 53.50 79 LEU A O 1
#

Foldseek 3Di:
DEEQDLVVQLVCCLVVLAEYEREALVDPDDDPPPDLSCVLYHYDNDPVVVVVVVVCCVVDVPRPPSSVSSVCCVVPVVD

pLDDT: mean 82.78, std 9.91, range [53.5, 94.62]